Protein AF-A0A9E2XIZ2-F1 (afdb_monomer)

Solvent-accessible surface area (backbone atoms only — not comparable to full-atom values): 3326 Å² total; per-residue (Å²): 82,38,62,90,47,45,71,60,53,53,51,49,27,44,77,72,74,36,69,83,70,81,78,42,68,35,77,68,66,70,93,81,50,51,72,70,55,48,49,52,40,50,54,51,34,50,57,45,42,44,68,73,76,51,133

pLDDT: mean 96.44, std 4.44, range [65.81, 98.44]

Structure (mmCIF, N/CA/C/O backbone):
data_AF-A0A9E2XIZ2-F1
#
_entry.id   AF-A0A9E2XIZ2-F1
#
loop_
_atom_site.group_PDB
_atom_site.id
_atom_site.type_symbol
_atom_site.label_atom_id
_atom_site.label_alt_id
_atom_site.label_comp_id
_atom_site.label_asym_id
_atom_site.label_entity_id
_atom_site.label_seq_id
_atom_site.pdbx_PDB_ins_code
_atom_site.Cartn_x
_atom_site.Cartn_y
_atom_site.Cartn_z
_atom_site.occupancy
_atom_site.B_iso_or_equiv
_atom_site.auth_seq_id
_atom_site.auth_comp_id
_atom_site.auth_asym_id
_atom_site.auth_atom_id
_atom_site.pdbx_PDB_model_num
ATOM 1 N N . MET A 1 1 ? 1.975 3.112 0.162 1.00 95.50 1 MET A N 1
ATOM 2 C CA . MET A 1 1 ? 3.146 3.791 0.761 1.00 95.50 1 MET A CA 1
ATOM 3 C C . MET A 1 1 ? 4.406 3.060 0.328 1.00 95.50 1 MET A C 1
ATOM 5 O O . MET A 1 1 ? 4.335 1.848 0.186 1.00 95.50 1 MET A O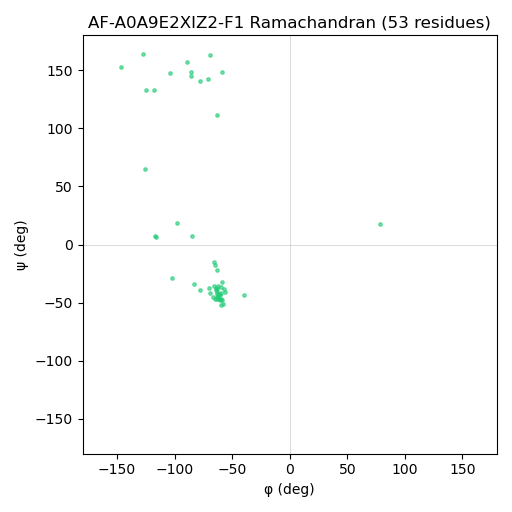 1
ATOM 9 N N . THR A 1 2 ? 5.537 3.728 0.092 1.00 96.38 2 THR A N 1
ATOM 10 C CA . THR A 1 2 ? 6.785 2.976 -0.148 1.00 96.38 2 THR A CA 1
ATOM 11 C C . THR A 1 2 ? 7.469 2.638 1.168 1.00 96.38 2 THR A C 1
ATOM 13 O O . THR A 1 2 ? 7.413 3.465 2.075 1.00 96.38 2 THR A O 1
ATOM 16 N N . GLU A 1 3 ? 8.172 1.509 1.249 1.00 96.69 3 GLU A N 1
ATOM 17 C CA . GLU A 1 3 ? 8.872 1.011 2.455 1.00 96.69 3 GLU A CA 1
ATOM 18 C C . GLU A 1 3 ? 9.586 2.103 3.273 1.00 96.69 3 GLU A C 1
ATOM 20 O O . GLU A 1 3 ? 9.450 2.165 4.491 1.00 96.69 3 GLU A O 1
ATOM 25 N N . ARG A 1 4 ? 10.290 3.030 2.607 1.00 96.69 4 ARG A N 1
ATOM 26 C CA . ARG A 1 4 ? 11.047 4.114 3.262 1.00 96.69 4 ARG A CA 1
ATOM 27 C C . ARG A 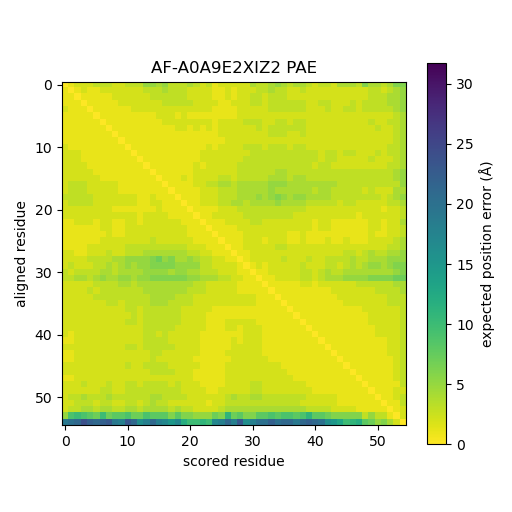1 4 ? 10.203 5.147 4.019 1.00 96.69 4 ARG A C 1
ATOM 29 O O . ARG A 1 4 ? 10.762 5.895 4.811 1.00 96.69 4 ARG A O 1
ATOM 36 N N . PHE A 1 5 ? 8.891 5.188 3.802 1.00 96.75 5 PHE A N 1
ATOM 37 C CA . PHE A 1 5 ? 7.973 6.163 4.405 1.00 96.75 5 PHE A CA 1
ATOM 38 C C . PHE A 1 5 ? 6.926 5.523 5.330 1.00 96.75 5 PHE A C 1
ATOM 40 O O . PHE A 1 5 ? 6.028 6.218 5.801 1.00 96.75 5 PHE A O 1
ATOM 47 N N . VAL A 1 6 ? 7.023 4.218 5.607 1.00 97.81 6 VAL A N 1
ATOM 48 C CA . VAL A 1 6 ? 6.058 3.500 6.460 1.00 97.81 6 VAL A CA 1
ATOM 49 C C . VAL A 1 6 ? 5.999 4.104 7.865 1.00 97.81 6 VAL A C 1
ATOM 51 O O . VAL A 1 6 ? 4.916 4.443 8.329 1.00 97.81 6 VAL A O 1
ATOM 54 N N . SER A 1 7 ? 7.147 4.359 8.498 1.00 97.56 7 SER A N 1
ATOM 55 C CA . SER A 1 7 ? 7.191 4.923 9.857 1.00 97.56 7 SER A CA 1
ATOM 56 C C . SER A 1 7 ? 6.565 6.319 9.954 1.00 97.56 7 SER A C 1
ATOM 58 O O . SER A 1 7 ? 5.911 6.643 10.945 1.00 97.56 7 SER A O 1
ATOM 60 N N . ALA A 1 8 ? 6.720 7.145 8.914 1.00 98.19 8 ALA A N 1
ATOM 61 C CA . ALA A 1 8 ? 6.079 8.455 8.835 1.00 98.19 8 ALA A CA 1
ATOM 62 C C . ALA A 1 8 ? 4.558 8.321 8.662 1.00 98.19 8 ALA A C 1
ATOM 64 O O . ALA A 1 8 ? 3.801 9.029 9.322 1.00 98.19 8 ALA A O 1
ATOM 65 N N . ALA A 1 9 ? 4.102 7.384 7.827 1.00 97.88 9 ALA A N 1
ATOM 66 C CA . ALA A 1 9 ? 2.679 7.103 7.643 1.00 97.88 9 ALA A CA 1
ATOM 67 C C . ALA A 1 9 ? 2.015 6.616 8.943 1.00 97.88 9 ALA A C 1
ATOM 69 O O . ALA A 1 9 ? 0.952 7.110 9.31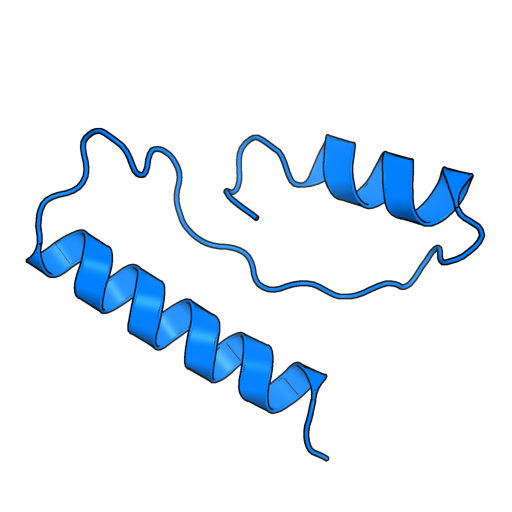0 1.00 97.88 9 ALA A O 1
ATOM 70 N N . GLU A 1 10 ? 2.669 5.712 9.674 1.00 98.00 10 GLU A N 1
ATOM 71 C CA . GLU A 1 10 ? 2.218 5.224 10.986 1.00 98.00 10 GLU A CA 1
ATOM 72 C C . GLU A 1 10 ? 2.230 6.323 12.056 1.00 98.00 10 GLU A C 1
ATOM 74 O O . GLU A 1 10 ? 1.379 6.364 12.941 1.00 98.00 10 GLU A O 1
ATOM 79 N N . MET A 1 11 ? 3.203 7.235 12.011 1.00 98.31 11 MET A N 1
ATOM 80 C CA . MET A 1 11 ? 3.201 8.399 12.896 1.00 98.31 11 MET A CA 1
ATOM 81 C C . MET A 1 11 ? 1.991 9.291 12.613 1.00 98.31 11 MET A C 1
ATOM 83 O O . MET A 1 11 ? 1.286 9.677 13.545 1.00 98.31 11 MET A O 1
ATOM 87 N N . MET A 1 12 ? 1.728 9.580 11.339 1.00 98.31 12 MET A N 1
ATOM 88 C CA . MET A 1 12 ? 0.592 10.403 10.934 1.00 98.31 12 MET A CA 1
ATOM 89 C C . MET A 1 12 ? -0.749 9.748 11.270 1.00 98.31 12 MET A C 1
ATOM 91 O O . MET A 1 12 ? -1.659 10.452 11.699 1.00 98.31 12 MET A O 1
ATOM 95 N N . SER A 1 13 ? -0.875 8.423 11.148 1.00 98.25 13 SER A N 1
ATOM 96 C CA . SER A 1 13 ? -2.107 7.716 11.517 1.00 98.25 13 SER A CA 1
ATOM 97 C C . SER A 1 13 ? -2.449 7.921 12.998 1.00 98.25 13 SER A C 1
ATOM 99 O O . SER A 1 13 ? -3.589 8.244 13.330 1.00 98.25 13 SER A O 1
ATOM 101 N N . ARG A 1 14 ? -1.446 7.863 13.885 1.00 98.19 14 ARG A N 1
ATOM 102 C CA . ARG A 1 14 ? -1.608 8.165 15.317 1.00 98.19 14 ARG A CA 1
ATOM 103 C C . ARG A 1 14 ? -1.984 9.623 15.572 1.00 98.19 14 ARG A C 1
ATOM 105 O O . ARG A 1 14 ? -2.913 9.874 16.332 1.00 98.19 14 ARG A O 1
ATOM 112 N N . VAL A 1 15 ? -1.298 10.575 14.932 1.00 98.38 15 VAL A N 1
ATOM 113 C CA . VAL A 1 15 ? -1.582 12.019 15.080 1.00 98.38 15 VAL A CA 1
ATOM 114 C C . VAL A 1 15 ? -3.016 12.354 14.662 1.00 98.38 15 VAL A C 1
ATOM 116 O O . VAL A 1 15 ? -3.664 13.182 15.294 1.00 98.38 15 VAL A O 1
ATOM 119 N N . LEU A 1 16 ? -3.527 11.686 13.629 1.00 98.25 16 LEU A N 1
ATOM 120 C CA . LEU A 1 16 ? -4.873 11.892 13.097 1.00 98.25 16 LEU A CA 1
ATOM 121 C C . LEU A 1 16 ? -5.961 11.085 13.832 1.00 98.25 16 LEU A C 1
ATOM 123 O O . LEU A 1 16 ? -7.107 11.077 13.393 1.00 98.25 16 LEU A O 1
ATOM 127 N N . GLY A 1 17 ? -5.629 10.409 14.938 1.00 98.31 17 GLY A N 1
ATOM 128 C CA . GLY A 1 17 ? -6.596 9.662 15.749 1.00 98.31 17 GLY A CA 1
ATOM 129 C C . GLY A 1 17 ? -7.004 8.298 15.179 1.00 98.31 17 GLY A C 1
ATOM 130 O O . GLY A 1 17 ? -8.012 7.745 15.606 1.00 98.31 17 GLY A O 1
ATOM 131 N N . MET A 1 18 ? -6.232 7.742 14.241 1.00 97.81 18 MET A N 1
ATOM 132 C CA . MET A 1 18 ? -6.490 6.456 13.579 1.00 97.81 18 MET A CA 1
ATOM 133 C C . MET A 1 18 ? -5.272 5.517 13.710 1.00 97.81 18 MET A C 1
ATOM 135 O O . MET A 1 18 ? -4.632 5.200 12.707 1.00 97.81 18 MET A O 1
ATOM 139 N N . PRO A 1 19 ? -4.900 5.072 14.926 1.00 96.06 19 PRO A N 1
ATOM 140 C CA . PRO A 1 19 ? -3.648 4.346 15.171 1.00 96.06 19 PRO A CA 1
ATOM 141 C C . PRO A 1 19 ? -3.508 3.050 14.356 1.00 96.06 19 PRO A C 1
ATOM 143 O O . PRO A 1 19 ? -2.404 2.736 13.920 1.00 96.06 19 PRO A O 1
ATOM 146 N N . ASP A 1 20 ? -4.621 2.370 14.073 1.00 95.25 20 ASP A N 1
ATOM 147 C CA . ASP A 1 20 ? -4.655 1.103 13.330 1.00 95.25 20 ASP A CA 1
ATOM 148 C C . ASP A 1 20 ? -4.986 1.285 11.839 1.00 95.25 20 ASP A C 1
ATOM 150 O O . ASP A 1 20 ? -5.418 0.347 11.164 1.00 95.25 20 ASP A O 1
ATOM 154 N N . TYR A 1 21 ? -4.828 2.500 11.299 1.00 96.44 21 TYR A N 1
ATOM 155 C CA . TYR A 1 21 ? -5.085 2.752 9.883 1.00 96.44 21 TYR A CA 1
ATOM 156 C C . TYR A 1 21 ? -4.130 1.940 9.003 1.00 96.44 21 TYR A C 1
ATOM 158 O O . TYR A 1 21 ? -2.929 2.206 8.934 1.00 96.44 21 TYR A O 1
ATOM 166 N N . ARG A 1 22 ? -4.684 0.953 8.299 1.00 95.62 22 ARG A N 1
ATOM 167 C CA . ARG A 1 22 ? -3.930 0.060 7.418 1.00 95.62 22 ARG A CA 1
ATOM 168 C C . ARG A 1 22 ? -3.774 0.669 6.025 1.00 95.62 22 ARG A C 1
ATOM 170 O O . ARG A 1 22 ? -4.686 1.306 5.505 1.00 95.62 22 ARG A O 1
ATOM 177 N N . PHE A 1 23 ? -2.633 0.424 5.389 1.00 96.94 23 PHE A N 1
ATOM 178 C CA . PHE A 1 23 ? -2.337 0.867 4.027 1.00 96.94 23 PHE A CA 1
ATOM 179 C C . PHE A 1 23 ? -1.449 -0.150 3.306 1.00 96.94 23 PHE A C 1
ATOM 181 O O . PHE A 1 23 ? -0.667 -0.857 3.935 1.00 96.94 23 PHE A O 1
ATOM 188 N N . ALA A 1 24 ? -1.547 -0.202 1.977 1.00 97.75 24 ALA A N 1
ATOM 189 C CA . ALA A 1 24 ? -0.672 -1.047 1.170 1.00 97.75 24 ALA A CA 1
ATOM 190 C C . ALA A 1 24 ? 0.764 -0.497 1.144 1.00 97.75 24 ALA A C 1
ATOM 192 O O . ALA A 1 24 ? 0.977 0.724 1.060 1.00 97.75 24 ALA A O 1
ATOM 193 N N . VAL A 1 25 ? 1.748 -1.394 1.161 1.00 97.88 25 VAL A N 1
ATOM 194 C CA . VAL A 1 25 ? 3.179 -1.078 1.108 1.00 97.88 25 VAL A CA 1
ATOM 195 C C . VAL A 1 25 ? 3.807 -1.686 -0.143 1.00 97.88 25 VAL A C 1
ATOM 197 O O . VAL A 1 25 ? 3.586 -2.851 -0.457 1.00 97.88 25 VAL A O 1
ATOM 200 N N . ILE A 1 26 ? 4.593 -0.886 -0.862 1.00 97.88 26 ILE A N 1
ATOM 201 C CA . ILE A 1 26 ? 5.365 -1.311 -2.037 1.00 97.88 26 ILE A CA 1
ATOM 202 C C . ILE A 1 26 ? 6.836 -0.918 -1.887 1.00 97.88 26 ILE A C 1
ATOM 204 O O . ILE A 1 26 ? 7.185 -0.065 -1.066 1.00 97.88 26 ILE A O 1
ATOM 208 N N . ARG A 1 27 ? 7.700 -1.518 -2.706 1.00 96.81 27 ARG A N 1
ATOM 209 C CA . ARG A 1 27 ? 9.139 -1.238 -2.722 1.00 96.81 27 ARG A CA 1
ATOM 210 C C . ARG A 1 27 ? 9.440 0.237 -3.015 1.00 96.81 27 ARG A C 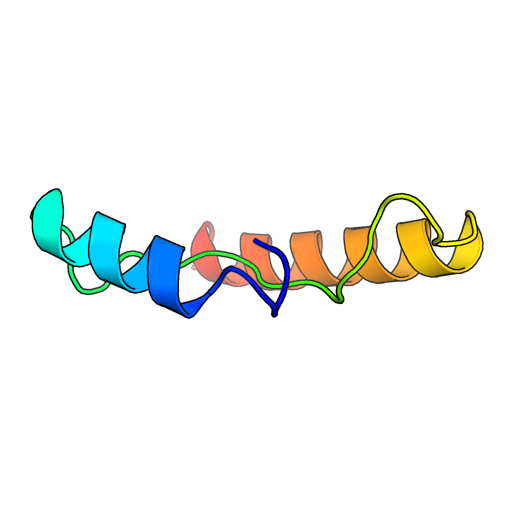1
ATOM 212 O O . ARG A 1 27 ? 8.729 0.909 -3.761 1.00 96.81 27 ARG A O 1
ATOM 219 N N . HIS A 1 28 ? 10.534 0.731 -2.443 1.00 95.69 28 HIS A N 1
ATOM 220 C CA . HIS A 1 28 ? 11.150 2.010 -2.807 1.00 95.69 28 HIS A CA 1
ATOM 221 C C . HIS A 1 28 ? 12.428 1.799 -3.654 1.00 95.69 28 HIS A C 1
ATOM 223 O O . HIS A 1 28 ? 13.159 0.851 -3.364 1.00 95.69 28 HIS A O 1
ATOM 229 N N . PRO A 1 29 ? 12.785 2.687 -4.608 1.00 95.31 29 PRO A N 1
ATOM 230 C CA . PRO A 1 29 ? 12.045 3.855 -5.107 1.00 95.31 29 PRO A CA 1
ATOM 231 C C . PRO A 1 29 ? 11.106 3.525 -6.281 1.00 95.31 29 PRO A C 1
ATOM 233 O O . PRO A 1 29 ? 11.353 2.589 -7.033 1.00 95.31 29 PRO A O 1
ATOM 236 N N . LEU A 1 30 ? 10.069 4.349 -6.494 1.00 93.25 30 LEU A N 1
ATOM 237 C CA . LEU A 1 30 ? 9.237 4.266 -7.709 1.00 93.25 30 LEU A CA 1
ATOM 238 C C . LEU A 1 30 ? 9.921 4.896 -8.924 1.00 93.25 30 LEU A C 1
ATOM 240 O O . LEU A 1 30 ? 9.809 4.379 -10.026 1.00 93.25 30 LEU A O 1
ATOM 244 N N . SER A 1 31 ? 10.618 6.018 -8.730 1.00 93.94 31 SER A N 1
ATOM 245 C CA . SER A 1 31 ? 11.124 6.868 -9.820 1.00 93.94 31 SER A CA 1
ATOM 246 C C . SER A 1 31 ? 12.181 6.209 -10.704 1.00 93.94 31 SER A C 1
ATOM 248 O O . SER A 1 31 ? 12.465 6.706 -11.787 1.00 93.94 31 SER A O 1
ATOM 250 N N . SER A 1 32 ? 12.800 5.135 -10.223 1.00 95.19 32 SER A N 1
ATOM 251 C CA . SER A 1 32 ? 13.865 4.413 -10.923 1.00 95.19 32 SER A CA 1
ATOM 252 C C . SER A 1 32 ? 13.467 2.977 -11.255 1.00 95.19 32 SER A C 1
ATOM 254 O O . SER A 1 32 ? 14.317 2.197 -11.673 1.00 95.19 32 SER A O 1
ATOM 256 N N . ALA A 1 33 ? 12.202 2.617 -11.028 1.00 97.31 33 ALA A N 1
ATOM 257 C CA . ALA A 1 33 ? 11.689 1.302 -11.358 1.00 97.31 33 ALA A CA 1
ATOM 258 C C . ALA A 1 33 ? 11.418 1.202 -12.863 1.00 97.31 33 ALA A C 1
ATOM 260 O O . ALA A 1 33 ? 10.924 2.138 -13.491 1.00 97.31 33 ALA A O 1
ATOM 261 N N . THR A 1 34 ? 11.731 0.044 -13.424 1.00 98.38 34 THR A N 1
ATOM 262 C CA . THR A 1 34 ? 11.322 -0.355 -14.771 1.00 98.38 34 THR A CA 1
ATOM 263 C C . THR A 1 34 ? 9.816 -0.614 -14.830 1.00 98.38 34 THR A C 1
ATOM 265 O O . THR A 1 34 ? 9.181 -0.872 -13.806 1.00 98.38 34 THR A O 1
ATOM 268 N N . ASP A 1 35 ? 9.245 -0.638 -16.034 1.00 98.38 35 ASP A N 1
ATOM 269 C CA . ASP A 1 35 ? 7.819 -0.933 -16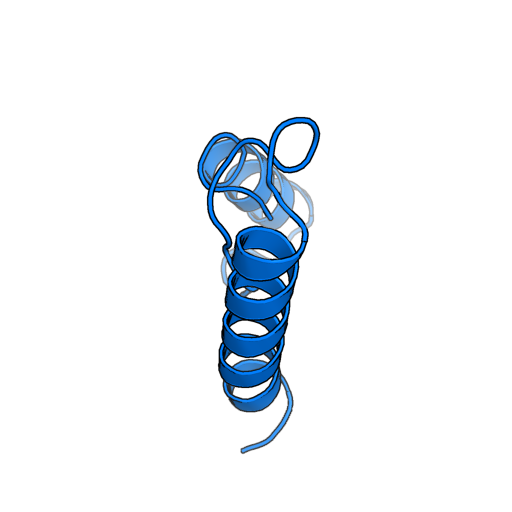.231 1.00 98.38 35 ASP A CA 1
ATOM 270 C C . ASP A 1 35 ? 7.407 -2.288 -15.638 1.00 98.38 35 ASP A C 1
ATOM 272 O O . ASP A 1 35 ? 6.374 -2.387 -14.979 1.00 98.38 35 ASP A O 1
ATOM 276 N N . ALA A 1 36 ? 8.244 -3.319 -15.791 1.00 98.38 36 ALA A N 1
ATOM 277 C CA . ALA A 1 36 ? 7.979 -4.643 -15.226 1.00 98.38 36 ALA A CA 1
ATOM 278 C C . ALA A 1 36 ? 7.955 -4.621 -13.687 1.00 98.38 36 ALA A C 1
ATOM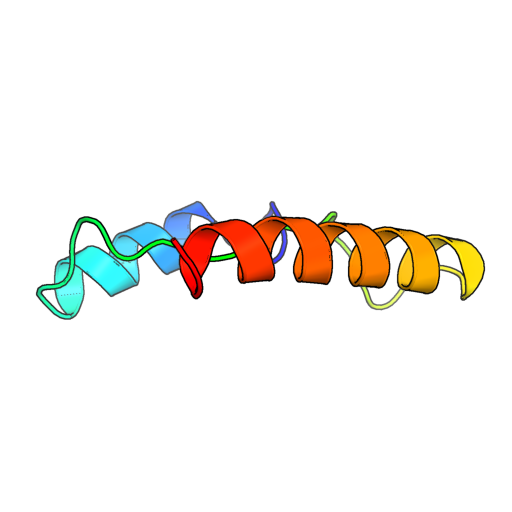 280 O O . ALA A 1 36 ? 7.118 -5.263 -13.050 1.00 98.38 36 ALA A O 1
ATOM 281 N N . GLU A 1 37 ? 8.851 -3.852 -13.068 1.00 98.19 37 GLU A N 1
ATOM 282 C CA . GLU A 1 37 ? 8.854 -3.677 -11.618 1.00 98.19 37 GLU A CA 1
ATOM 283 C C . GLU A 1 37 ? 7.657 -2.842 -11.138 1.00 98.19 37 GLU A C 1
ATOM 285 O O . GLU A 1 37 ? 7.094 -3.136 -10.081 1.00 98.19 37 GLU A O 1
ATOM 290 N N . LEU A 1 38 ? 7.253 -1.818 -11.897 1.00 98.19 38 LEU A N 1
ATOM 291 C CA . LEU A 1 38 ? 6.053 -1.022 -11.625 1.00 98.19 38 LEU A CA 1
ATOM 292 C C . LEU A 1 38 ? 4.792 -1.880 -11.710 1.00 98.19 38 LEU A C 1
ATOM 294 O O . LEU A 1 38 ? 3.939 -1.796 -10.825 1.00 98.19 38 LEU A O 1
ATOM 298 N N . GLU A 1 39 ? 4.698 -2.753 -12.710 1.00 98.44 39 GLU A N 1
ATOM 299 C CA . GLU A 1 39 ? 3.595 -3.699 -12.850 1.00 98.44 39 GLU A CA 1
ATOM 300 C C . GLU A 1 39 ? 3.523 -4.653 -11.649 1.00 98.44 39 GLU A C 1
ATOM 302 O O . GLU A 1 39 ? 2.455 -4.829 -11.058 1.00 98.44 39 GLU A O 1
ATOM 307 N N . ALA A 1 40 ? 4.657 -5.221 -11.229 1.00 98.19 40 ALA A N 1
ATOM 308 C CA . ALA A 1 40 ? 4.715 -6.090 -10.056 1.00 98.19 40 ALA A CA 1
ATOM 309 C C . ALA A 1 40 ? 4.283 -5.357 -8.771 1.00 98.19 40 ALA A C 1
ATOM 311 O O . ALA A 1 40 ? 3.494 -5.887 -7.983 1.00 98.19 40 ALA A O 1
ATOM 312 N N . MET A 1 41 ? 4.741 -4.115 -8.576 1.00 98.06 41 MET A N 1
ATOM 313 C CA . MET A 1 41 ? 4.326 -3.281 -7.442 1.00 98.06 41 MET A CA 1
ATOM 314 C C . MET A 1 41 ? 2.828 -2.957 -7.486 1.00 98.06 41 MET A C 1
ATOM 316 O O . MET A 1 41 ? 2.166 -3.024 -6.451 1.00 98.06 41 MET A O 1
ATOM 320 N N . ALA A 1 42 ? 2.275 -2.657 -8.664 1.00 98.12 42 ALA A N 1
ATOM 321 C CA . ALA A 1 42 ? 0.849 -2.397 -8.836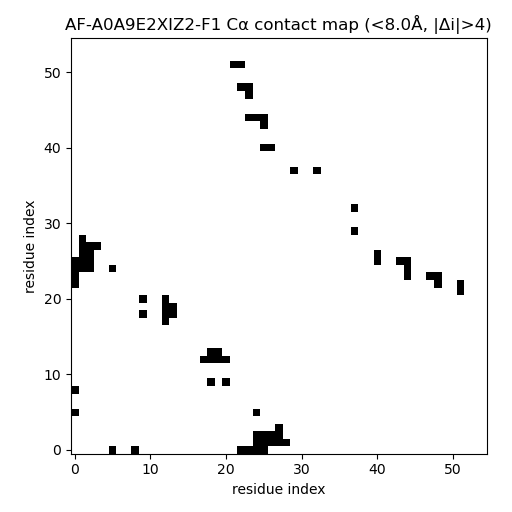 1.00 98.12 42 ALA A CA 1
ATOM 322 C C . ALA A 1 42 ? 0.005 -3.635 -8.498 1.00 98.12 42 ALA A C 1
ATOM 324 O O . ALA A 1 42 ? -0.966 -3.528 -7.747 1.00 98.12 42 ALA A O 1
ATOM 325 N N . ARG A 1 43 ? 0.404 -4.821 -8.981 1.00 98.31 43 ARG A N 1
ATOM 326 C CA . ARG A 1 43 ? -0.261 -6.093 -8.651 1.00 98.31 43 ARG A CA 1
ATOM 327 C C . ARG A 1 43 ? -0.256 -6.347 -7.143 1.00 98.31 43 ARG A C 1
ATOM 329 O O . ARG A 1 43 ? -1.313 -6.609 -6.575 1.00 98.31 43 ARG A O 1
ATOM 336 N N . SER A 1 44 ? 0.895 -6.176 -6.489 1.00 97.88 44 SER A N 1
ATOM 337 C CA . SER A 1 44 ? 1.008 -6.325 -5.032 1.00 97.88 44 SER A CA 1
ATOM 338 C C . SER A 1 44 ? 0.133 -5.321 -4.270 1.00 97.88 44 SER A C 1
ATOM 340 O O . SER A 1 44 ? -0.558 -5.694 -3.323 1.00 97.88 44 SER A O 1
ATOM 342 N N . ALA A 1 45 ? 0.104 -4.054 -4.696 1.00 97.81 45 ALA A N 1
ATOM 343 C CA . ALA A 1 45 ? -0.723 -3.029 -4.065 1.00 97.81 45 ALA A CA 1
ATOM 344 C C . ALA A 1 45 ? -2.225 -3.334 -4.183 1.00 97.81 45 ALA A C 1
ATOM 346 O O . ALA A 1 45 ? -2.965 -3.098 -3.228 1.00 97.81 45 ALA A O 1
ATOM 347 N N . ILE A 1 46 ? -2.674 -3.872 -5.323 1.00 97.62 46 ILE A N 1
ATOM 348 C CA . ILE A 1 46 ? -4.071 -4.279 -5.536 1.00 97.62 46 ILE A CA 1
ATOM 349 C C . ILE A 1 46 ? -4.436 -5.460 -4.637 1.00 97.62 46 ILE A C 1
ATOM 351 O O . ILE A 1 46 ? -5.492 -5.434 -4.010 1.00 97.62 46 ILE A O 1
ATOM 355 N N . GLU A 1 47 ? -3.580 -6.477 -4.544 1.00 97.25 47 GLU A N 1
ATOM 356 C CA . GLU A 1 47 ? -3.824 -7.645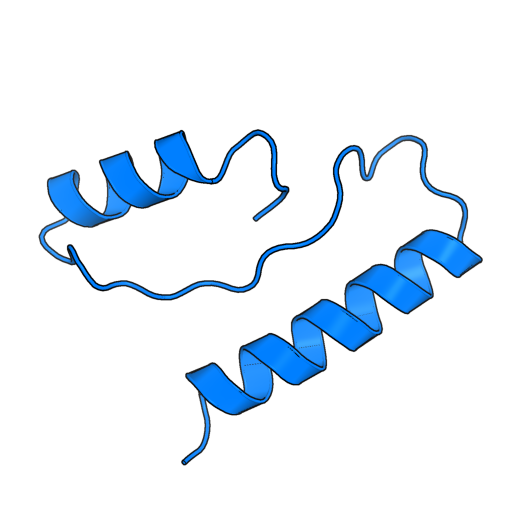 -3.691 1.00 97.25 47 GLU A CA 1
ATOM 357 C C . GLU A 1 47 ? -3.945 -7.247 -2.214 1.00 97.25 47 GLU A C 1
ATOM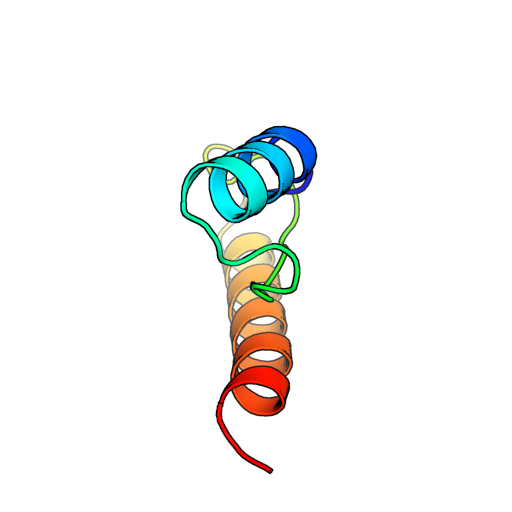 359 O O . GLU A 1 47 ? -4.926 -7.592 -1.549 1.00 97.25 47 GLU A O 1
ATOM 364 N N . GLN A 1 48 ? -3.007 -6.426 -1.732 1.00 97.69 48 GLN A N 1
ATOM 365 C CA . GLN A 1 48 ? -3.067 -5.849 -0.391 1.00 97.69 48 GLN A CA 1
ATOM 366 C C . GLN A 1 48 ? -4.335 -5.009 -0.217 1.00 97.69 48 GLN A C 1
ATOM 368 O O . GLN A 1 48 ? -5.110 -5.249 0.705 1.00 97.69 48 GLN A O 1
ATOM 373 N N . GLY A 1 49 ? -4.591 -4.063 -1.125 1.00 96.62 49 GLY A N 1
ATOM 374 C CA . GLY A 1 49 ? -5.750 -3.172 -1.074 1.00 96.62 49 GLY A CA 1
ATOM 375 C C . GLY A 1 49 ? -7.080 -3.922 -1.048 1.00 96.62 49 GLY A C 1
ATOM 376 O O . GLY A 1 49 ? -7.967 -3.556 -0.281 1.00 96.62 49 GLY A O 1
ATOM 377 N N . ARG A 1 50 ? -7.200 -5.022 -1.797 1.00 97.19 50 ARG A N 1
ATOM 378 C CA . ARG A 1 50 ? -8.374 -5.897 -1.754 1.00 97.19 50 ARG A CA 1
ATOM 379 C C . ARG A 1 50 ? -8.609 -6.418 -0.336 1.00 97.19 50 ARG A C 1
ATOM 381 O O . ARG A 1 50 ? -9.695 -6.216 0.187 1.00 97.19 50 ARG A O 1
ATOM 388 N N . SER A 1 51 ? -7.592 -6.984 0.315 1.00 95.31 51 SER A N 1
ATOM 389 C CA . SER A 1 51 ? -7.709 -7.482 1.701 1.00 95.31 51 SER A CA 1
ATOM 390 C C . SER A 1 51 ? -8.027 -6.394 2.741 1.00 95.31 51 SER A C 1
ATOM 392 O O . SER A 1 51 ? -8.512 -6.685 3.835 1.00 95.31 51 SER A O 1
ATOM 394 N N . LEU A 1 52 ? -7.731 -5.130 2.421 1.00 94.88 52 LEU A N 1
ATOM 395 C CA . LEU A 1 52 ? -8.034 -3.993 3.287 1.00 94.88 52 LEU A CA 1
ATOM 396 C C . LEU A 1 52 ? -9.475 -3.500 3.125 1.00 94.88 52 LEU A C 1
ATOM 398 O O . LEU A 1 52 ? -10.048 -3.018 4.101 1.00 94.88 52 LEU A O 1
ATOM 402 N N . LEU A 1 53 ? -10.027 -3.582 1.912 1.00 94.19 53 LEU A N 1
ATOM 403 C CA . LEU A 1 53 ? -11.287 -2.937 1.533 1.00 94.19 53 LEU A CA 1
ATOM 404 C C . LEU A 1 53 ? -12.485 -3.888 1.478 1.00 94.19 53 LEU A C 1
ATOM 406 O O . LEU A 1 53 ? -13.612 -3.443 1.677 1.00 94.19 53 LEU A O 1
ATOM 410 N N . VAL A 1 54 ? -12.264 -5.168 1.184 1.00 90.88 54 VAL A N 1
ATOM 411 C CA . VAL A 1 54 ? -13.328 -6.174 1.075 1.00 90.88 54 VAL A CA 1
ATOM 412 C C . VAL A 1 54 ? -13.043 -7.349 2.006 1.00 90.88 54 VAL A C 1
ATOM 414 O O . VAL A 1 54 ? -11.913 -7.830 2.070 1.00 90.88 54 VAL A O 1
ATOM 417 N N . ALA A 1 55 ? -14.081 -7.753 2.746 1.00 65.81 55 ALA A N 1
ATOM 418 C CA . ALA A 1 55 ? -14.073 -8.887 3.669 1.00 65.81 55 ALA A CA 1
ATOM 419 C C . ALA A 1 55 ? -14.238 -10.223 2.933 1.00 65.81 55 ALA A C 1
ATOM 421 O O . ALA A 1 55 ? -14.983 -10.250 1.923 1.00 65.81 55 ALA A O 1
#

Radius of gyration: 12.64 Å; Cα contacts (8 Å, |Δi|>4): 38; chains: 1; bounding box: 28×21×32 Å

Mean predicted aligned error: 2.46 Å

Secondary structure (DSSP, 8-state):
-BGGGHHHHHHHHHHTT-TT-----B-S-STT--HHHHHHHHHHHHHHHHHHH--

Sequence (55 aa):
MTERFVSAAEMMSRVLGMPDYRFAVIRHPLSSATDAELEAMARSAIEQGRSLLVA

Foldseek 3Di:
DEPVCVVVVCVVCVVVVNNPDDAFYFHDDPVPDDPVNVVVRVVSRVVRVCVVPDD